Protein AF-A0A7S2JE28-F1 (afdb_monomer_lite)

Organism: NCBI:txid1333877

Sequence (161 aa):
RAFALAPGFLAAEDLQAIHAAAHHPSVAEINDRKGYLAFKHRVWRFEAQLRVLHPGLYFRLFGLMAQADSEKWRRLRRNSKKRQVYPEIEYISYDVAEMGEPCFIEPHVDNKSAVTLVAMLSEPCAYAGGRSCFRRTDGREGSRELELQQGDVVLFRGEKL

Foldseek 3Di:
DFKDKDALQADPVNLVLVVCQQPPPPKDWDPPDDPPWDAQKTKIWRLVSCCVVPVVSSVSVVVVQVVRCVPPPVLLVVCVVVPDDDDTDMDIGQDCVVRVHGGDTDDDFPDQHQKDKDAASDAPVVDDDPWDWDDDPVPPDDIDIDDGGHNMMMMGGTDDD

Secondary structure (DSSP, 8-state):
--EEEETT-S-HHHHHHHHHHHT-TT--B---S-TTS-B-SEEEE-HHHHHHH-HHHHHHHHHHHHHHHHHHT-HHHHTTTS--PPP--EEEE--HHHHSS---B-S---TT-SEEEEE--S-GGG-S---EEEE-TT--S-EEEEPPPTT-EEEEE----

Radius of gyration: 16.01 Å; chains: 1; bounding box: 41×37×39 Å

pLDDT: mean 86.86, std 12.58, range [48.94, 98.56]

Structure (mmCIF, N/CA/C/O backbone):
data_AF-A0A7S2JE28-F1
#
_entry.id   AF-A0A7S2JE28-F1
#
loop_
_atom_site.group_PDB
_atom_site.id
_atom_site.type_symbol
_atom_site.label_atom_id
_atom_site.label_alt_id
_atom_site.label_comp_id
_atom_site.label_asym_id
_atom_site.label_entity_id
_atom_site.label_seq_id
_atom_site.pdbx_PDB_ins_code
_atom_site.Cartn_x
_atom_site.Cartn_y
_atom_site.Cartn_z
_atom_site.occupancy
_atom_site.B_iso_or_equiv
_atom_site.auth_seq_id
_atom_site.auth_comp_id
_atom_site.auth_asym_id
_atom_site.auth_atom_id
_atom_site.pdbx_PDB_model_num
ATOM 1 N N . ARG A 1 1 ? -1.676 5.362 20.525 1.00 61.09 1 ARG A N 1
ATOM 2 C CA . ARG A 1 1 ? -0.731 4.614 19.655 1.00 61.09 1 ARG A CA 1
ATOM 3 C C . ARG A 1 1 ? -1.048 5.005 18.213 1.00 61.09 1 ARG A C 1
ATOM 5 O O . ARG A 1 1 ? -2.219 4.941 17.863 1.00 61.09 1 ARG A O 1
ATOM 12 N N . ALA A 1 2 ? -0.072 5.523 17.460 1.00 79.19 2 ALA A N 1
ATOM 13 C CA . ALA A 1 2 ? -0.317 6.240 16.199 1.00 79.19 2 ALA A CA 1
ATOM 14 C C . ALA A 1 2 ? -0.732 5.321 15.032 1.00 79.19 2 ALA A C 1
ATOM 16 O O . ALA A 1 2 ? -1.627 5.680 14.278 1.00 79.19 2 ALA A O 1
ATOM 17 N N . PHE A 1 3 ? -0.162 4.115 14.958 1.00 89.81 3 PHE A N 1
ATOM 18 C CA . PHE A 1 3 ? -0.407 3.145 13.887 1.00 89.81 3 PHE A CA 1
ATOM 19 C C . PHE A 1 3 ? -0.619 1.709 14.421 1.00 89.81 3 PHE A C 1
ATOM 21 O O . PHE A 1 3 ? -0.459 1.416 15.618 1.00 89.81 3 PHE A O 1
ATOM 28 N N . ALA A 1 4 ? -1.027 0.809 13.534 1.00 93.56 4 ALA A N 1
ATOM 29 C CA . ALA A 1 4 ? -1.021 -0.643 13.674 1.00 93.56 4 ALA A CA 1
ATOM 30 C C . ALA A 1 4 ? -0.134 -1.239 12.575 1.00 93.56 4 ALA A C 1
ATOM 32 O O . ALA A 1 4 ? -0.043 -0.664 11.499 1.00 93.56 4 ALA A O 1
ATOM 33 N N . LEU A 1 5 ? 0.521 -2.358 12.864 1.00 95.25 5 LEU A N 1
ATOM 34 C CA . LEU A 1 5 ? 1.374 -3.071 11.921 1.00 95.25 5 LEU A CA 1
ATOM 35 C C . LEU A 1 5 ? 0.855 -4.506 11.822 1.00 95.25 5 LEU A C 1
ATOM 37 O O . LEU A 1 5 ? 0.539 -5.100 12.855 1.00 95.25 5 LEU A O 1
ATOM 41 N N . ALA A 1 6 ? 0.770 -5.029 10.607 1.00 97.06 6 ALA A N 1
ATOM 42 C CA . ALA A 1 6 ? 0.464 -6.417 10.305 1.00 97.06 6 ALA A CA 1
ATOM 43 C C . ALA A 1 6 ? 1.605 -6.962 9.425 1.00 97.06 6 ALA A C 1
ATOM 45 O O . ALA A 1 6 ? 1.552 -6.812 8.202 1.00 97.06 6 ALA A O 1
ATOM 46 N N . PRO A 1 7 ? 2.671 -7.503 10.047 1.00 97.12 7 PRO A N 1
ATOM 47 C CA . PRO A 1 7 ? 3.812 -8.039 9.314 1.00 97.12 7 PRO A CA 1
ATOM 48 C C . PRO A 1 7 ? 3.415 -9.264 8.489 1.00 97.12 7 PRO A C 1
ATOM 50 O O . PRO A 1 7 ? 2.643 -10.091 8.980 1.00 97.12 7 PRO A O 1
ATOM 53 N N . GLY A 1 8 ? 3.929 -9.378 7.264 1.00 97.44 8 GLY A N 1
ATOM 54 C CA . GLY A 1 8 ? 3.668 -10.507 6.364 1.00 97.44 8 GLY A CA 1
ATOM 55 C C . GLY A 1 8 ? 2.181 -10.778 6.113 1.00 97.44 8 GLY A C 1
ATOM 56 O O . GLY A 1 8 ? 1.783 -11.927 5.938 1.00 97.44 8 GLY A O 1
ATOM 57 N N . PHE A 1 9 ? 1.337 -9.743 6.163 1.00 98.44 9 PHE A N 1
ATOM 58 C CA . PHE A 1 9 ? -0.107 -9.899 5.985 1.00 98.44 9 PHE A CA 1
ATOM 59 C C . PHE A 1 9 ? -0.474 -10.334 4.561 1.00 98.44 9 PHE A C 1
ATOM 61 O O . PHE A 1 9 ? -1.465 -11.044 4.370 1.00 98.44 9 PHE A O 1
ATOM 68 N N . LEU A 1 10 ? 0.300 -9.881 3.572 1.00 98.56 10 LEU A N 1
ATOM 69 C CA . LEU A 1 10 ? 0.146 -10.280 2.179 1.00 98.56 10 LEU A CA 1
ATOM 70 C C . LEU A 1 10 ? 1.110 -11.421 1.869 1.00 98.56 10 LEU A C 1
ATOM 72 O O . LEU A 1 10 ? 2.325 -11.265 1.979 1.00 98.56 10 LEU A O 1
ATOM 76 N N . ALA A 1 11 ? 0.559 -12.557 1.452 1.00 98.06 11 ALA A N 1
ATOM 77 C CA . ALA A 1 11 ? 1.343 -13.658 0.910 1.00 98.06 11 ALA A CA 1
ATOM 78 C C . ALA A 1 11 ? 1.763 -13.372 -0.542 1.00 98.06 11 ALA A C 1
ATOM 80 O O . ALA A 1 11 ? 1.221 -12.482 -1.197 1.00 98.06 11 ALA A O 1
ATOM 81 N N . ALA A 1 12 ? 2.680 -14.177 -1.086 1.00 98.00 12 ALA A N 1
ATOM 82 C CA . ALA A 1 12 ? 3.126 -14.053 -2.478 1.00 98.00 12 ALA A CA 1
ATOM 83 C C . ALA A 1 12 ? 1.960 -14.073 -3.489 1.00 98.00 12 ALA A C 1
ATOM 85 O O . ALA A 1 12 ? 1.947 -13.293 -4.439 1.00 98.00 12 ALA A O 1
ATOM 86 N N . GLU A 1 13 ? 0.950 -14.911 -3.250 1.00 98.19 13 GLU A N 1
ATOM 87 C CA . GLU A 1 13 ? -0.272 -14.975 -4.064 1.00 98.19 13 GLU A CA 1
ATOM 88 C C . GLU A 1 13 ? -1.078 -13.667 -4.002 1.00 98.19 13 GLU A C 1
ATOM 90 O O . GLU A 1 13 ? -1.594 -13.204 -5.020 1.00 98.19 13 GLU A O 1
ATOM 95 N N . ASP A 1 14 ? -1.143 -13.033 -2.825 1.00 98.44 14 ASP A N 1
ATOM 96 C CA . ASP A 1 14 ? -1.825 -11.750 -2.646 1.00 98.44 14 ASP A CA 1
ATOM 97 C C . ASP A 1 14 ? -1.090 -10.638 -3.416 1.00 98.44 14 ASP A C 1
ATOM 99 O O . ASP A 1 14 ? -1.723 -9.807 -4.069 1.00 98.44 14 ASP A O 1
ATOM 103 N N . LEU A 1 15 ? 0.248 -10.640 -3.386 1.00 98.50 15 LEU A N 1
ATOM 104 C CA . LEU A 1 15 ? 1.077 -9.6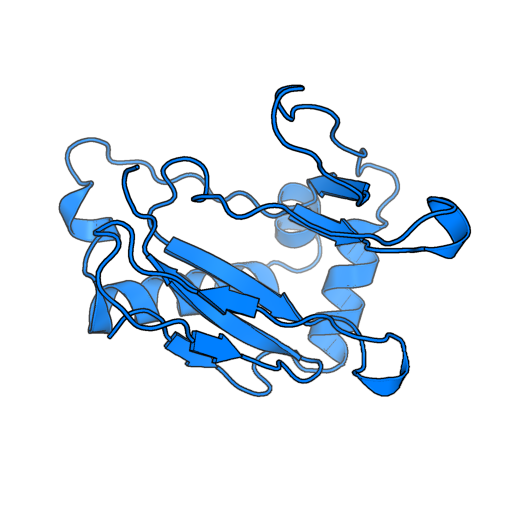86 -4.129 1.00 98.50 15 LEU A CA 1
ATOM 105 C C . LEU A 1 15 ? 0.869 -9.836 -5.640 1.00 98.50 15 LEU A C 1
ATOM 107 O O . LEU A 1 15 ? 0.624 -8.848 -6.331 1.00 98.50 15 LEU A O 1
ATOM 111 N N . GLN A 1 16 ? 0.892 -11.071 -6.151 1.00 98.06 16 GLN A N 1
ATOM 112 C CA . GLN A 1 16 ? 0.623 -11.356 -7.563 1.00 98.06 16 GLN A CA 1
ATOM 113 C C . GLN A 1 16 ? -0.771 -10.879 -7.984 1.00 98.06 16 GLN A C 1
ATOM 115 O O . GLN A 1 16 ? -0.909 -10.231 -9.021 1.00 98.06 16 GLN A O 1
ATOM 120 N N . ALA A 1 17 ? -1.792 -11.140 -7.163 1.00 98.25 17 ALA A N 1
ATOM 121 C CA . ALA A 1 17 ? -3.157 -10.680 -7.398 1.00 98.25 17 ALA A CA 1
ATOM 122 C C . ALA A 1 17 ? -3.261 -9.145 -7.433 1.00 98.25 17 ALA A C 1
ATOM 124 O O . ALA A 1 17 ? -3.931 -8.582 -8.301 1.00 98.25 17 ALA A O 1
ATOM 125 N N . ILE A 1 18 ? -2.570 -8.450 -6.522 1.00 98.31 18 ILE A N 1
ATOM 126 C CA . ILE A 1 18 ? -2.514 -6.982 -6.499 1.00 98.31 18 ILE A CA 1
ATOM 127 C C . ILE A 1 18 ? -1.849 -6.446 -7.766 1.00 98.31 18 ILE A C 1
ATOM 129 O O . ILE A 1 18 ? -2.417 -5.569 -8.416 1.00 98.31 18 ILE A O 1
ATOM 133 N N . HIS A 1 19 ? -0.689 -6.986 -8.151 1.00 97.88 19 HIS A N 1
ATOM 134 C CA . HIS A 1 19 ? -0.001 -6.569 -9.372 1.00 97.88 19 HIS A CA 1
ATOM 135 C C . HIS A 1 19 ? -0.863 -6.817 -10.614 1.00 97.88 19 HIS A C 1
ATOM 137 O O . HIS A 1 19 ? -1.005 -5.914 -11.437 1.00 97.88 19 HIS A O 1
ATOM 143 N N . ALA A 1 20 ? -1.484 -7.992 -10.737 1.00 97.12 20 ALA A N 1
ATOM 144 C CA . ALA A 1 20 ? -2.347 -8.320 -11.868 1.00 97.12 20 ALA A CA 1
ATOM 145 C C . ALA A 1 20 ? -3.560 -7.380 -11.961 1.00 97.12 20 ALA A C 1
ATOM 147 O O . ALA A 1 20 ? -3.880 -6.886 -13.042 1.00 97.12 20 ALA A O 1
ATOM 148 N N . ALA A 1 21 ? -4.210 -7.084 -10.831 1.00 97.88 21 ALA A N 1
ATOM 149 C CA . ALA A 1 21 ? -5.348 -6.172 -10.797 1.00 97.88 21 ALA A CA 1
ATOM 150 C C . ALA A 1 21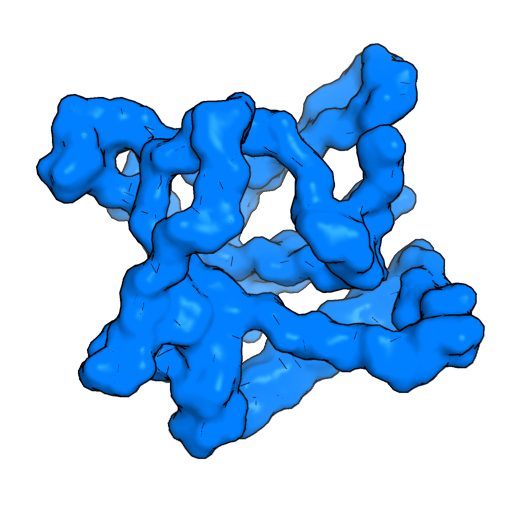 ? -4.950 -4.726 -11.128 1.00 97.88 21 ALA A C 1
ATOM 152 O O . ALA A 1 21 ? -5.679 -4.056 -11.856 1.00 97.88 21 ALA A O 1
ATOM 153 N N . ALA A 1 22 ? -3.803 -4.255 -10.629 1.00 97.25 22 ALA A N 1
ATOM 154 C CA . ALA A 1 22 ? -3.307 -2.901 -10.875 1.00 97.25 22 ALA A CA 1
ATOM 155 C C . ALA A 1 22 ? -2.870 -2.670 -12.332 1.00 97.25 22 ALA A C 1
ATOM 157 O O . ALA A 1 22 ? -3.039 -1.569 -12.844 1.00 97.25 22 ALA A O 1
ATOM 158 N N . HIS A 1 23 ? -2.370 -3.706 -13.013 1.00 96.69 23 HIS A N 1
ATOM 159 C CA . HIS A 1 23 ? -1.965 -3.648 -14.425 1.00 96.69 23 HIS A CA 1
ATOM 160 C C . HIS A 1 23 ? -3.057 -4.133 -15.389 1.00 96.69 23 HIS A C 1
ATOM 162 O O . HIS A 1 23 ? -2.796 -4.353 -16.573 1.00 96.69 23 HIS A O 1
ATOM 168 N N . HIS A 1 24 ? -4.286 -4.326 -14.905 1.00 97.94 24 HIS A N 1
ATOM 169 C CA . HIS A 1 24 ? -5.390 -4.715 -15.771 1.00 97.94 24 HIS A CA 1
ATOM 170 C C . HIS A 1 24 ? -5.622 -3.634 -16.852 1.00 97.94 24 HIS A C 1
ATOM 172 O O . HIS A 1 24 ? -5.630 -2.450 -16.515 1.00 97.94 24 HIS A O 1
ATOM 178 N N . PRO A 1 25 ? -5.896 -3.986 -18.127 1.00 96.75 25 PRO A N 1
ATOM 179 C CA . PRO A 1 25 ? -5.974 -3.014 -19.230 1.00 96.75 25 PRO A CA 1
ATOM 180 C C . PRO A 1 25 ? -7.000 -1.884 -19.062 1.00 96.75 25 PRO A C 1
ATOM 182 O O . PRO A 1 25 ? -6.911 -0.855 -19.722 1.00 96.75 25 PRO A O 1
ATOM 185 N N . SER A 1 26 ? -8.004 -2.078 -18.205 1.00 95.81 26 SER A N 1
ATOM 186 C CA . SER A 1 26 ? -9.013 -1.057 -17.898 1.00 95.81 26 SER A CA 1
ATOM 187 C C . SER A 1 26 ? -8.595 -0.075 -16.796 1.00 95.81 26 SER A C 1
ATOM 189 O O . SER A 1 26 ? -9.398 0.782 -16.431 1.00 95.81 26 SER A O 1
ATOM 191 N N . VAL A 1 27 ? -7.438 -0.271 -16.162 1.00 95.50 27 VAL A N 1
ATOM 192 C CA . VAL A 1 27 ? -6.938 0.607 -15.101 1.00 95.50 27 VAL A CA 1
ATOM 193 C C . VAL A 1 27 ? -6.249 1.796 -15.748 1.00 95.50 27 VAL A C 1
ATOM 195 O O . VAL A 1 27 ? -5.374 1.639 -16.595 1.00 95.50 27 VAL A O 1
ATOM 198 N N . ALA A 1 28 ? -6.648 2.992 -15.332 1.00 89.75 28 ALA A N 1
ATOM 199 C CA . ALA A 1 28 ? -6.040 4.231 -15.782 1.00 89.75 28 ALA A CA 1
ATOM 200 C C . ALA A 1 28 ? -5.145 4.814 -14.688 1.00 89.75 28 ALA A C 1
ATOM 202 O O . ALA A 1 28 ? -5.452 4.738 -13.492 1.00 89.75 28 ALA A O 1
ATOM 203 N N . GLU A 1 29 ? -4.047 5.423 -15.125 1.00 91.38 29 GLU A N 1
ATOM 204 C CA . GLU A 1 29 ? -3.246 6.299 -14.279 1.00 91.38 29 GLU A CA 1
ATOM 205 C C . GLU A 1 29 ? -4.078 7.526 -13.887 1.00 91.38 29 GLU A C 1
ATOM 207 O O . GLU A 1 29 ? -4.831 8.067 -14.704 1.00 91.38 29 GLU A O 1
ATOM 212 N N . ILE A 1 30 ? -3.965 7.957 -12.632 1.00 88.31 30 ILE A N 1
ATOM 213 C CA . ILE A 1 30 ? -4.681 9.124 -12.120 1.00 88.31 30 ILE A CA 1
ATOM 214 C C . ILE A 1 30 ? -3.745 10.326 -11.996 1.00 88.31 30 ILE A C 1
ATOM 216 O O . ILE A 1 30 ? -2.667 10.246 -11.420 1.00 88.31 30 ILE A O 1
ATOM 220 N N . ASN A 1 31 ? -4.216 11.466 -12.502 1.00 78.94 31 ASN A N 1
ATOM 221 C CA . ASN A 1 31 ? -3.550 12.768 -12.420 1.00 78.94 31 ASN A CA 1
ATOM 222 C C . ASN A 1 31 ? -4.472 13.792 -11.733 1.00 78.94 31 ASN A C 1
ATOM 224 O O . ASN A 1 31 ? -4.699 14.889 -12.236 1.00 78.94 31 ASN A O 1
ATOM 228 N N . ASP A 1 32 ? -5.079 13.412 -10.605 1.00 72.88 32 ASP A N 1
ATOM 229 C CA . ASP A 1 32 ? -6.082 14.210 -9.879 1.00 72.88 32 ASP A CA 1
ATOM 230 C C . ASP A 1 32 ? -5.508 14.974 -8.668 1.00 72.88 32 ASP A C 1
ATOM 232 O O . ASP A 1 32 ? -6.239 15.609 -7.899 1.00 72.88 32 ASP A O 1
ATOM 236 N N . ARG A 1 33 ? -4.181 14.954 -8.503 1.00 67.88 33 ARG A N 1
ATOM 237 C CA . ARG A 1 33 ? -3.485 15.581 -7.379 1.00 67.88 33 ARG A CA 1
ATOM 238 C C . ARG A 1 33 ? -3.272 17.079 -7.620 1.00 67.88 33 ARG A C 1
ATOM 240 O O . ARG A 1 33 ? -2.897 17.518 -8.702 1.00 67.88 33 ARG A O 1
ATOM 247 N N . LYS A 1 34 ? -3.522 17.896 -6.591 1.00 62.97 34 LYS A N 1
ATOM 248 C CA . LYS A 1 34 ? -3.375 19.358 -6.673 1.00 62.97 34 LYS A CA 1
ATOM 249 C C . LYS A 1 34 ? -1.896 19.736 -6.801 1.00 62.97 34 LYS A C 1
ATOM 251 O O . LYS A 1 34 ? -1.081 19.254 -6.022 1.00 62.97 34 LYS A O 1
ATOM 256 N N . GLY A 1 35 ? -1.571 20.659 -7.708 1.00 55.75 35 GLY A N 1
ATOM 257 C CA . GLY A 1 35 ? -0.191 21.025 -8.075 1.00 55.75 35 GLY A CA 1
ATOM 258 C C . GLY A 1 35 ? 0.674 21.712 -7.005 1.00 55.75 35 GLY A C 1
ATOM 259 O O . GLY A 1 35 ? 1.706 22.267 -7.355 1.00 55.75 35 GLY A O 1
ATOM 260 N N . TYR A 1 36 ? 0.266 21.722 -5.731 1.00 54.62 36 TYR A N 1
ATOM 261 C CA . TYR A 1 36 ? 1.060 22.267 -4.619 1.00 54.62 36 TYR A CA 1
ATOM 262 C C . TYR A 1 36 ? 1.795 21.200 -3.797 1.00 54.62 36 TYR A C 1
ATOM 264 O O . TYR A 1 36 ? 2.555 21.561 -2.907 1.00 54.62 36 TYR A O 1
ATOM 272 N N . LEU A 1 37 ? 1.539 19.912 -4.038 1.00 58.88 37 LEU A N 1
ATOM 273 C CA . LEU A 1 37 ? 2.277 18.810 -3.419 1.00 58.88 37 LEU A CA 1
ATOM 274 C C . LEU A 1 37 ? 3.202 18.213 -4.476 1.00 58.88 37 LEU A C 1
ATOM 276 O O . LEU A 1 37 ? 2.734 17.814 -5.546 1.00 58.88 37 LEU A O 1
ATOM 280 N N . ALA A 1 38 ? 4.501 18.157 -4.183 1.00 61.00 38 ALA A N 1
ATOM 281 C CA . ALA A 1 38 ? 5.448 17.480 -5.057 1.00 61.00 38 ALA A CA 1
ATOM 282 C C . ALA A 1 38 ? 5.257 15.964 -4.906 1.00 61.00 38 ALA A C 1
ATOM 284 O O . ALA A 1 38 ? 5.654 15.356 -3.911 1.00 61.00 38 ALA A O 1
ATOM 285 N N . PHE A 1 39 ? 4.602 15.357 -5.891 1.00 67.12 39 PHE A N 1
ATOM 286 C CA . PHE A 1 39 ? 4.491 13.910 -6.016 1.00 67.12 39 PHE A CA 1
ATOM 287 C C . PHE A 1 39 ? 5.429 13.461 -7.123 1.00 67.12 39 PHE A C 1
ATOM 289 O O . PHE A 1 39 ? 5.222 13.810 -8.284 1.00 67.12 39 PHE A O 1
ATOM 296 N N . LYS A 1 40 ? 6.470 12.712 -6.761 1.00 83.06 40 LYS A N 1
ATOM 297 C CA . LYS A 1 40 ? 7.395 12.118 -7.728 1.00 83.06 40 LYS A CA 1
ATOM 298 C C . LYS A 1 40 ? 7.193 10.616 -7.745 1.00 83.06 40 LYS A C 1
ATOM 300 O O . LYS A 1 40 ? 8.029 9.865 -7.253 1.00 83.06 40 LYS A O 1
ATOM 305 N N . HIS A 1 41 ? 6.027 10.208 -8.226 1.00 88.25 41 HIS A N 1
ATOM 306 C CA . HIS A 1 41 ? 5.611 8.817 -8.348 1.00 88.25 41 HIS A CA 1
ATOM 307 C C . HIS A 1 41 ? 4.401 8.730 -9.280 1.00 88.25 41 HIS A C 1
ATOM 309 O O . HIS A 1 41 ? 3.700 9.721 -9.491 1.00 88.25 41 HIS A O 1
ATOM 315 N N . ARG A 1 42 ? 4.123 7.533 -9.786 1.00 89.50 42 ARG A N 1
ATOM 316 C CA . ARG A 1 42 ? 2.948 7.245 -10.619 1.00 89.50 42 ARG A CA 1
ATOM 317 C C . ARG A 1 42 ? 1.875 6.542 -9.804 1.00 89.50 42 ARG A C 1
ATOM 319 O O . ARG A 1 42 ? 2.200 5.820 -8.858 1.00 89.50 42 ARG A O 1
ATOM 326 N N . VAL A 1 43 ? 0.605 6.779 -10.129 1.00 92.44 43 VAL A N 1
ATOM 327 C CA . VAL A 1 43 ? -0.527 6.261 -9.347 1.00 92.44 43 VAL A CA 1
ATOM 328 C C . VAL A 1 43 ? -1.626 5.727 -10.241 1.00 92.44 43 VAL A C 1
ATOM 330 O O . VAL A 1 43 ? -2.062 6.398 -11.169 1.00 92.44 43 VAL A O 1
ATOM 333 N N . TRP A 1 44 ? -2.163 4.566 -9.887 1.00 94.81 44 TRP A N 1
ATOM 334 C CA . TRP A 1 44 ? -3.293 3.952 -10.572 1.00 94.81 44 TRP A CA 1
ATOM 335 C C . TRP A 1 44 ? -4.404 3.620 -9.585 1.00 94.81 44 TRP A C 1
ATOM 337 O O . TRP A 1 44 ? -4.152 3.044 -8.524 1.00 94.81 44 TRP A O 1
ATOM 347 N N . ARG A 1 45 ? -5.652 3.946 -9.937 1.00 94.56 45 ARG A N 1
ATOM 348 C CA . ARG A 1 45 ? -6.826 3.572 -9.135 1.00 94.56 45 ARG A CA 1
ATOM 349 C C . ARG A 1 45 ? -7.406 2.271 -9.673 1.00 94.56 45 ARG A C 1
ATOM 351 O O . ARG A 1 45 ? -7.940 2.246 -10.778 1.00 94.56 45 ARG A O 1
ATOM 358 N N . PHE A 1 46 ? -7.320 1.206 -8.880 1.00 96.69 46 PHE A N 1
ATOM 359 C CA . PHE A 1 46 ? -7.638 -0.157 -9.332 1.00 96.69 46 PHE A CA 1
ATOM 360 C C . PHE A 1 46 ? -8.618 -0.910 -8.415 1.00 96.69 46 PHE A C 1
ATOM 362 O O . PHE A 1 46 ? -8.783 -2.126 -8.516 1.00 96.69 46 PHE A O 1
ATOM 369 N N . GLU A 1 47 ? -9.298 -0.196 -7.511 1.00 95.50 47 GLU A N 1
ATOM 370 C CA . GLU A 1 47 ? -10.259 -0.771 -6.558 1.00 95.50 47 GLU A CA 1
ATOM 371 C C . GLU A 1 47 ? -11.308 -1.664 -7.237 1.00 95.50 47 GLU A C 1
ATOM 373 O O . GLU A 1 47 ? -11.571 -2.778 -6.778 1.00 95.50 47 GLU A O 1
ATOM 378 N N . ALA A 1 48 ? -11.904 -1.189 -8.335 1.00 95.56 48 ALA A N 1
ATOM 379 C CA . ALA A 1 48 ? -12.946 -1.924 -9.042 1.00 95.56 48 ALA A CA 1
ATOM 380 C C . ALA A 1 48 ? -12.423 -3.268 -9.567 1.00 95.56 48 ALA A C 1
ATOM 382 O O . ALA A 1 48 ? -13.107 -4.284 -9.444 1.00 95.56 48 ALA A O 1
ATOM 383 N N . GLN A 1 49 ? -11.200 -3.281 -10.097 1.00 97.69 49 GLN A N 1
ATOM 384 C CA . GLN A 1 49 ? -10.544 -4.473 -10.623 1.00 97.69 49 GLN A CA 1
ATOM 385 C C . GLN A 1 49 ? -10.206 -5.443 -9.497 1.00 97.69 49 GLN A C 1
ATOM 387 O O . GLN A 1 49 ? -10.554 -6.616 -9.595 1.00 97.69 49 GLN A O 1
ATOM 392 N N . LEU A 1 50 ? -9.628 -4.960 -8.393 1.00 97.81 50 LEU A N 1
ATOM 393 C CA . LEU A 1 50 ? -9.323 -5.813 -7.245 1.00 97.81 50 LEU A CA 1
ATOM 394 C C . LEU A 1 50 ? -10.594 -6.452 -6.667 1.00 97.81 50 LEU A C 1
ATOM 396 O O . LEU A 1 50 ? -10.607 -7.643 -6.367 1.00 97.81 50 LEU A O 1
ATOM 400 N N . ARG A 1 51 ? -11.685 -5.683 -6.566 1.00 97.06 51 ARG A N 1
ATOM 401 C CA . ARG A 1 51 ? -12.975 -6.172 -6.062 1.00 97.06 51 ARG A CA 1
ATOM 402 C C . ARG A 1 51 ? -13.592 -7.252 -6.949 1.00 97.06 51 ARG A C 1
ATOM 404 O O . ARG A 1 51 ? -14.210 -8.173 -6.425 1.00 97.06 51 ARG A O 1
ATOM 411 N N . VAL A 1 52 ? -13.472 -7.118 -8.269 1.00 97.38 52 VAL A N 1
ATOM 412 C CA . VAL A 1 52 ? -14.067 -8.056 -9.234 1.00 97.38 52 VAL A CA 1
ATOM 413 C C . VAL A 1 52 ? -13.203 -9.304 -9.407 1.00 97.38 52 VAL A C 1
ATOM 415 O O . VAL A 1 52 ? -13.730 -10.411 -9.367 1.00 97.38 52 VAL A O 1
ATOM 418 N N . LEU A 1 53 ? -11.892 -9.135 -9.587 1.00 97.62 53 LEU A N 1
ATOM 419 C CA . LEU A 1 53 ? -10.969 -10.226 -9.912 1.00 97.62 53 LEU A CA 1
ATOM 420 C C . LEU A 1 53 ? -10.542 -11.018 -8.670 1.00 97.62 53 LEU A C 1
ATOM 422 O O . LEU A 1 53 ? -10.384 -12.234 -8.737 1.00 97.62 53 LEU A O 1
ATOM 426 N N . HIS A 1 54 ? -10.388 -10.343 -7.526 1.00 97.88 54 HIS A N 1
ATOM 427 C CA . HIS A 1 54 ? -9.887 -10.939 -6.285 1.00 97.88 54 HIS A CA 1
ATOM 428 C C . HIS A 1 54 ? -10.726 -10.511 -5.063 1.00 97.88 54 HIS A C 1
ATOM 430 O O . HIS A 1 54 ? -10.197 -9.928 -4.108 1.00 97.88 54 HIS A O 1
ATOM 436 N N . PRO A 1 55 ? -12.039 -10.823 -5.034 1.00 97.56 55 PRO A N 1
ATOM 437 C CA . PRO A 1 55 ? -12.948 -10.360 -3.981 1.00 97.56 55 PRO A CA 1
ATOM 438 C C . PRO A 1 55 ? -12.515 -10.799 -2.576 1.00 97.56 55 PRO A C 1
ATOM 440 O O . PRO A 1 55 ? -12.662 -10.039 -1.622 1.00 97.56 55 PRO A O 1
ATOM 443 N N . GLY A 1 56 ? -11.941 -11.999 -2.431 1.00 98.00 56 GLY A N 1
ATOM 444 C CA . GLY A 1 56 ? -11.449 -12.491 -1.141 1.00 98.00 56 GLY A CA 1
ATOM 445 C C . GLY A 1 56 ? -10.343 -11.612 -0.551 1.00 98.00 56 GLY A C 1
ATOM 446 O O . GLY A 1 56 ? -10.410 -11.241 0.622 1.00 98.00 56 GLY A O 1
ATOM 447 N N . LEU A 1 57 ? -9.366 -11.218 -1.374 1.00 98.19 57 LEU A N 1
ATOM 448 C CA . LEU A 1 57 ? -8.291 -10.311 -0.969 1.00 98.19 57 LEU A CA 1
ATOM 449 C C . LEU A 1 57 ? -8.831 -8.911 -0.667 1.00 98.19 57 LEU A C 1
ATOM 451 O O . LEU A 1 57 ? -8.510 -8.337 0.374 1.00 98.19 57 LEU A O 1
ATOM 455 N N . TYR A 1 58 ? -9.722 -8.402 -1.521 1.00 97.94 58 TYR A N 1
ATOM 456 C CA . TYR A 1 58 ? -10.420 -7.139 -1.291 1.00 97.94 58 TYR A CA 1
ATOM 457 C C . TYR A 1 58 ? -11.086 -7.117 0.098 1.00 97.94 58 TYR A C 1
ATOM 459 O O . TYR A 1 58 ? -10.806 -6.236 0.911 1.00 97.94 58 TYR A O 1
ATOM 467 N N . PHE A 1 59 ? -11.906 -8.120 0.431 1.00 96.81 59 PHE A N 1
ATOM 468 C CA . PHE A 1 59 ? -12.580 -8.171 1.732 1.00 96.81 59 PHE A CA 1
ATOM 469 C C . PHE A 1 59 ? -11.617 -8.370 2.904 1.00 96.81 59 PHE A C 1
ATOM 471 O O . PHE A 1 59 ? -11.848 -7.793 3.967 1.00 96.81 59 PHE A O 1
ATOM 478 N N . ARG A 1 60 ? -10.527 -9.128 2.731 1.00 97.62 60 ARG A N 1
ATOM 479 C CA . ARG A 1 60 ? -9.482 -9.272 3.757 1.00 97.62 60 ARG A CA 1
ATOM 480 C C . ARG A 1 60 ? -8.820 -7.936 4.096 1.00 97.62 60 ARG A C 1
ATOM 482 O O . ARG A 1 60 ? -8.661 -7.638 5.279 1.00 97.62 60 ARG A O 1
ATOM 489 N N . LEU A 1 61 ? -8.476 -7.124 3.093 1.00 97.44 61 LEU A N 1
ATOM 490 C CA . LEU A 1 61 ? -7.875 -5.799 3.292 1.00 97.44 61 LEU A CA 1
ATOM 491 C C . LEU A 1 61 ? -8.801 -4.885 4.109 1.00 97.44 61 LEU A C 1
ATOM 493 O O . LEU A 1 61 ? -8.396 -4.345 5.140 1.00 97.44 61 LEU A O 1
ATOM 497 N N . PHE A 1 62 ? -10.072 -4.767 3.715 1.00 94.56 62 PHE A N 1
ATOM 498 C CA . PHE A 1 62 ? -11.034 -3.942 4.460 1.00 94.56 62 PHE A CA 1
ATOM 499 C C . PHE A 1 62 ? -11.397 -4.529 5.826 1.00 94.56 62 PHE A C 1
ATOM 501 O O . PHE A 1 62 ? -11.631 -3.773 6.771 1.00 94.56 62 PHE A O 1
ATOM 508 N N . GLY A 1 63 ? -11.402 -5.856 5.959 1.00 95.00 63 GLY A N 1
ATOM 509 C CA . GLY A 1 63 ? -11.556 -6.544 7.237 1.00 95.00 63 GLY A CA 1
ATOM 510 C C . GLY A 1 63 ? -10.456 -6.152 8.222 1.00 95.00 63 GLY A C 1
ATOM 511 O O . GLY A 1 63 ? -10.760 -5.769 9.352 1.00 95.00 63 GLY A O 1
ATOM 512 N N . LEU A 1 64 ? -9.197 -6.135 7.770 1.00 96.50 64 LEU A N 1
ATOM 513 C CA . LEU A 1 64 ? -8.057 -5.688 8.574 1.00 96.50 64 LEU A CA 1
ATOM 514 C C . LEU A 1 64 ? -8.201 -4.219 9.003 1.00 96.50 64 LEU A C 1
ATOM 516 O O . LEU A 1 64 ? -7.998 -3.894 10.174 1.00 96.50 64 LEU A O 1
ATOM 520 N N . MET A 1 65 ? -8.607 -3.333 8.086 1.00 94.69 65 MET A N 1
ATOM 521 C CA . MET A 1 65 ? -8.855 -1.918 8.399 1.00 94.69 65 MET A CA 1
ATOM 522 C C . MET A 1 65 ? -9.960 -1.744 9.447 1.00 94.69 65 MET A C 1
ATOM 524 O O . MET A 1 65 ? -9.801 -0.977 10.401 1.00 94.69 65 MET A O 1
ATOM 528 N N . ALA A 1 66 ? -11.074 -2.465 9.296 1.00 91.88 66 ALA A N 1
ATOM 529 C CA . ALA A 1 66 ? -12.201 -2.411 10.220 1.00 91.88 66 ALA A CA 1
ATOM 530 C C . ALA A 1 66 ? -11.835 -2.959 11.606 1.00 91.88 66 ALA A C 1
ATOM 532 O O . ALA A 1 66 ? -12.194 -2.356 12.623 1.00 91.88 66 ALA A O 1
ATOM 533 N N . GLN A 1 67 ? -11.087 -4.064 11.654 1.00 93.81 67 GLN A N 1
ATOM 534 C CA . GLN A 1 67 ? -10.592 -4.638 12.900 1.00 93.81 67 GLN A CA 1
ATOM 535 C C . GLN A 1 67 ? -9.673 -3.647 13.623 1.00 93.81 67 GLN A C 1
ATOM 537 O O . GLN A 1 67 ? -9.951 -3.290 14.773 1.00 93.81 67 GLN A O 1
ATOM 542 N N . ALA A 1 68 ? -8.652 -3.127 12.933 1.00 93.88 68 ALA A N 1
ATOM 543 C CA . ALA A 1 68 ? -7.715 -2.159 13.497 1.00 93.88 68 ALA A CA 1
ATOM 544 C C . ALA A 1 68 ? -8.430 -0.902 14.023 1.00 93.88 68 ALA A C 1
ATOM 546 O O . ALA A 1 68 ? -8.117 -0.422 15.119 1.00 93.88 68 ALA A O 1
ATOM 547 N N . ASP A 1 69 ? -9.433 -0.396 13.294 1.00 92.19 69 ASP A N 1
ATOM 548 C CA . ASP A 1 69 ? -10.265 0.709 13.773 1.00 92.19 69 ASP A CA 1
ATOM 549 C C . ASP A 1 69 ? -11.009 0.353 15.054 1.00 92.19 69 ASP A C 1
ATOM 551 O O . ASP A 1 69 ? -10.945 1.107 16.026 1.00 92.19 69 ASP A O 1
ATOM 555 N N . SER A 1 70 ? -11.697 -0.788 15.080 1.00 90.44 70 SER A N 1
ATOM 556 C CA . SER A 1 70 ? -12.521 -1.191 16.220 1.00 90.44 70 SER A CA 1
ATOM 557 C C . SER A 1 70 ? -11.715 -1.319 17.520 1.00 90.44 70 SER A C 1
ATOM 559 O O . SER A 1 70 ? -12.181 -0.898 18.588 1.00 90.44 70 SER A O 1
ATOM 561 N N . GLU A 1 71 ? -10.482 -1.814 17.411 1.00 91.38 71 GLU A N 1
ATOM 562 C CA . GLU A 1 71 ? -9.577 -2.040 18.531 1.00 91.38 71 GLU A CA 1
ATOM 563 C C . GLU A 1 71 ? -8.888 -0.749 18.995 1.00 91.38 71 GLU A C 1
ATOM 565 O O . GLU A 1 71 ? -8.707 -0.549 20.198 1.00 91.38 71 GLU A O 1
ATOM 570 N N . LYS A 1 72 ? -8.514 0.151 18.070 1.00 89.88 72 LYS A N 1
ATOM 571 C CA . LYS A 1 72 ? -7.634 1.291 18.389 1.00 89.88 72 LYS A CA 1
ATOM 572 C C . LYS A 1 72 ? -8.289 2.664 18.343 1.00 89.88 72 LYS A C 1
ATOM 574 O O . LYS A 1 72 ? -8.014 3.485 19.221 1.00 89.88 72 LYS A O 1
ATOM 579 N N . TRP A 1 73 ? -9.086 2.965 17.319 1.00 89.12 73 TRP A N 1
ATOM 580 C CA . TRP A 1 73 ? -9.449 4.356 16.993 1.00 89.12 73 TRP A CA 1
ATOM 581 C C . TRP A 1 73 ? -10.953 4.634 17.035 1.00 89.12 73 TRP A C 1
ATOM 583 O O . TRP A 1 73 ? -11.358 5.750 17.382 1.00 89.12 73 TRP A O 1
ATOM 593 N N . ARG A 1 74 ? -11.774 3.626 16.725 1.00 86.75 74 ARG A N 1
ATOM 594 C CA . ARG A 1 74 ? -13.242 3.651 16.691 1.00 86.75 74 ARG A CA 1
ATOM 595 C C . ARG A 1 74 ? -13.789 4.814 15.848 1.00 86.75 74 ARG A C 1
ATOM 597 O O . ARG A 1 74 ? -14.789 5.442 16.216 1.00 86.75 74 ARG A O 1
ATOM 604 N N . ARG A 1 75 ? -13.118 5.151 14.742 1.00 79.62 75 ARG A N 1
ATOM 605 C CA . ARG A 1 75 ? -13.468 6.251 13.830 1.00 79.62 75 ARG A CA 1
ATOM 606 C C . ARG A 1 75 ? -14.642 5.898 12.935 1.00 79.62 75 ARG A C 1
ATOM 608 O O . ARG A 1 75 ? -15.521 6.744 12.769 1.00 79.62 75 ARG A O 1
ATOM 615 N N . LEU A 1 76 ? -14.712 4.665 12.436 1.00 78.31 76 LEU A N 1
ATOM 616 C CA . LEU A 1 76 ? -15.792 4.226 11.549 1.00 78.31 76 LEU A CA 1
ATOM 617 C C . LEU A 1 76 ? -17.156 4.336 12.251 1.00 78.31 76 LEU A C 1
ATOM 619 O O . LEU A 1 76 ? -18.123 4.812 11.665 1.00 78.31 76 LEU A O 1
ATOM 623 N N . ARG A 1 77 ? -17.215 4.028 13.556 1.00 70.75 77 ARG A N 1
ATOM 624 C CA . ARG A 1 77 ? -18.428 4.198 14.383 1.00 70.75 77 ARG A CA 1
ATOM 625 C C . ARG A 1 77 ? -18.782 5.663 14.663 1.00 70.75 77 ARG A C 1
ATOM 627 O O . ARG A 1 77 ? -19.959 6.019 14.711 1.00 70.75 77 ARG A O 1
ATOM 634 N N . ARG A 1 78 ? -17.781 6.524 14.879 1.00 64.12 78 ARG A N 1
ATOM 635 C CA . ARG A 1 78 ? -17.976 7.952 15.206 1.00 64.12 78 ARG A CA 1
ATOM 636 C C . ARG A 1 78 ? -18.414 8.789 14.007 1.00 64.12 78 ARG A C 1
ATOM 638 O O . ARG A 1 78 ? -19.127 9.771 14.187 1.00 64.12 78 ARG A O 1
ATOM 645 N N . ASN A 1 79 ? -18.044 8.379 12.799 1.00 60.62 79 ASN A N 1
ATOM 646 C CA . ASN A 1 79 ? -18.470 9.031 11.563 1.00 60.62 79 ASN A CA 1
ATOM 647 C C . ASN A 1 79 ? -19.923 8.699 11.164 1.00 60.62 79 ASN A C 1
ATOM 649 O O . ASN A 1 79 ? -20.376 9.148 10.120 1.00 60.62 79 ASN A O 1
ATOM 653 N N . SER A 1 80 ? -20.693 8.009 12.018 1.00 51.81 80 SER A N 1
ATOM 654 C CA . SER A 1 80 ? -22.075 7.545 11.790 1.00 51.81 80 SER A CA 1
ATOM 655 C C . SER A 1 80 ? -23.105 8.608 11.380 1.00 51.81 80 SER A C 1
ATOM 657 O O . SER A 1 80 ? -24.167 8.246 10.875 1.00 51.81 80 SER A O 1
ATOM 659 N N . LYS A 1 81 ? -22.809 9.909 11.527 1.00 54.69 81 LYS A N 1
ATOM 660 C CA . LYS A 1 81 ? -23.638 10.990 10.956 1.00 54.69 81 LYS A CA 1
ATOM 661 C C . LYS A 1 81 ? -23.530 11.088 9.423 1.00 54.69 81 LYS A C 1
ATOM 663 O O . LYS A 1 81 ? -24.453 11.581 8.789 1.00 54.69 81 LYS A O 1
ATOM 668 N N . LYS A 1 82 ? -22.439 10.595 8.826 1.00 54.44 82 LYS A N 1
ATOM 669 C CA . LYS A 1 82 ? -22.251 10.376 7.383 1.00 54.44 82 LYS A CA 1
ATOM 670 C C . LYS A 1 82 ? -22.082 8.870 7.182 1.00 54.44 82 LYS A C 1
ATOM 672 O O . LYS A 1 82 ? -20.973 8.358 7.248 1.00 54.44 82 LYS A O 1
ATOM 677 N N . ARG A 1 83 ? -23.191 8.146 7.026 1.00 56.94 83 ARG A N 1
ATOM 678 C CA . ARG A 1 83 ? -23.283 6.668 7.048 1.00 56.94 83 ARG A CA 1
ATOM 679 C C . ARG A 1 83 ? -22.476 5.914 5.974 1.00 56.94 83 ARG A C 1
ATOM 681 O O . ARG A 1 83 ? -22.648 4.708 5.848 1.00 56.94 83 ARG A O 1
ATOM 688 N N . GLN A 1 84 ? -21.618 6.579 5.210 1.00 69.94 84 GLN A N 1
ATOM 689 C CA . GLN A 1 84 ? -20.947 5.979 4.069 1.00 69.94 84 GLN A CA 1
ATOM 690 C C . GLN A 1 84 ? -19.468 6.350 4.078 1.00 69.94 84 GLN A C 1
ATOM 692 O O . GLN A 1 84 ? -19.100 7.519 3.962 1.00 69.94 84 GLN A O 1
ATOM 697 N N . VAL A 1 85 ? -18.636 5.332 4.278 1.00 76.50 85 VAL A N 1
ATOM 698 C CA . VAL A 1 85 ? -17.204 5.375 3.995 1.00 76.50 85 VAL A CA 1
ATOM 699 C C . VAL A 1 85 ? -17.038 4.717 2.638 1.00 76.50 85 VAL A C 1
ATOM 701 O O . VAL A 1 85 ? -17.594 3.641 2.415 1.00 76.50 85 VAL A O 1
ATOM 704 N N . TYR A 1 86 ? -16.321 5.383 1.745 1.00 84.69 86 TYR A N 1
ATOM 705 C CA . TYR A 1 86 ? -16.031 4.849 0.428 1.00 84.69 86 TYR A CA 1
ATOM 706 C C . TYR A 1 86 ? -14.622 4.260 0.449 1.00 84.69 86 TYR A C 1
ATOM 708 O O . TYR A 1 86 ? -13.709 4.923 0.950 1.00 84.69 86 TYR A O 1
ATOM 716 N N . PRO A 1 87 ? -14.456 3.008 0.005 1.00 87.88 87 PRO A N 1
ATOM 717 C CA . PRO A 1 87 ? -13.134 2.471 -0.264 1.00 87.88 87 PRO A CA 1
ATOM 718 C C . PRO A 1 87 ? -12.482 3.281 -1.389 1.00 87.88 87 PRO A C 1
ATOM 720 O O . PRO A 1 87 ? -13.167 3.737 -2.296 1.00 87.88 87 PRO A O 1
ATOM 723 N N . GLU A 1 88 ? -11.170 3.463 -1.298 1.00 91.06 88 GLU A N 1
ATOM 724 C CA . GLU A 1 88 ? -10.324 3.947 -2.385 1.00 91.06 88 GLU A CA 1
ATOM 725 C C . GLU A 1 88 ? -9.018 3.156 -2.297 1.00 91.06 88 GLU A C 1
ATOM 727 O O . GLU A 1 88 ? -8.466 2.990 -1.206 1.00 91.06 88 GLU A O 1
ATOM 732 N N . ILE A 1 89 ? -8.553 2.613 -3.425 1.00 94.69 89 ILE A N 1
ATOM 733 C CA . ILE A 1 89 ? -7.315 1.829 -3.486 1.00 94.69 89 ILE A CA 1
ATOM 734 C C . ILE A 1 89 ? -6.446 2.363 -4.619 1.00 94.69 89 ILE A C 1
ATOM 736 O O . ILE A 1 89 ? -6.877 2.418 -5.776 1.00 94.69 89 ILE A O 1
ATOM 740 N N . GLU A 1 90 ? -5.218 2.726 -4.260 1.00 95.12 90 GLU A N 1
ATOM 741 C CA . GLU A 1 90 ? -4.197 3.255 -5.156 1.00 95.12 90 GLU A CA 1
ATOM 742 C C . GLU A 1 90 ? -2.999 2.302 -5.208 1.00 95.12 90 GLU A C 1
ATOM 744 O O . GLU A 1 90 ? -2.501 1.857 -4.174 1.00 95.12 90 GLU A O 1
ATOM 749 N N . TYR A 1 91 ? -2.539 1.990 -6.419 1.00 96.75 91 TYR A N 1
ATOM 750 C CA . TYR A 1 91 ? -1.239 1.370 -6.659 1.00 96.75 91 TYR A CA 1
ATOM 751 C C . TYR A 1 91 ? -0.250 2.491 -6.954 1.00 96.75 91 TYR A C 1
ATOM 753 O O . TYR A 1 91 ? -0.517 3.309 -7.833 1.00 96.75 91 TYR A O 1
ATOM 761 N N . ILE A 1 92 ? 0.857 2.555 -6.218 1.00 94.75 92 ILE A N 1
ATOM 762 C CA . ILE A 1 92 ? 1.824 3.651 -6.313 1.00 94.75 92 ILE A CA 1
ATOM 763 C C . ILE A 1 92 ? 3.190 3.088 -6.698 1.00 94.75 92 ILE A C 1
ATOM 765 O O . ILE A 1 92 ? 3.684 2.182 -6.029 1.00 94.75 92 ILE A O 1
ATOM 769 N N . SER A 1 93 ? 3.803 3.646 -7.743 1.00 93.88 93 SER A N 1
ATOM 770 C CA . SER A 1 93 ? 5.152 3.279 -8.189 1.00 93.88 93 SER A CA 1
ATOM 771 C C . SER A 1 93 ? 6.129 4.441 -8.032 1.00 93.88 93 SER A C 1
ATOM 773 O O . SER A 1 93 ? 5.880 5.538 -8.534 1.00 93.88 93 SER A O 1
ATOM 775 N N . TYR A 1 94 ? 7.251 4.176 -7.361 1.00 92.12 94 TYR A N 1
ATOM 776 C CA . TYR A 1 94 ? 8.379 5.093 -7.190 1.00 92.12 94 TYR A CA 1
ATOM 777 C C . TYR A 1 94 ? 9.562 4.586 -8.031 1.00 92.12 94 TYR A C 1
ATOM 779 O O . TYR A 1 94 ? 10.454 3.924 -7.502 1.00 92.12 94 TYR A O 1
ATOM 787 N N . ASP A 1 95 ? 9.553 4.858 -9.336 1.00 91.00 95 ASP A N 1
ATOM 788 C CA . ASP A 1 95 ? 10.597 4.406 -10.263 1.00 91.00 95 ASP A CA 1
ATOM 789 C C . ASP A 1 95 ? 11.493 5.573 -10.708 1.00 91.00 95 ASP A C 1
ATOM 791 O O . ASP A 1 95 ? 11.089 6.449 -11.471 1.00 91.00 95 ASP A O 1
ATOM 795 N N . VAL A 1 96 ? 12.740 5.580 -10.230 1.00 89.31 96 VAL A N 1
ATOM 796 C CA . VAL A 1 96 ? 13.726 6.625 -10.551 1.00 89.31 96 VAL A CA 1
ATOM 797 C C . VAL A 1 96 ? 14.164 6.573 -12.016 1.00 89.31 96 VAL A C 1
ATOM 799 O O . VAL A 1 96 ? 14.483 7.616 -12.581 1.00 89.31 96 VAL A O 1
ATOM 802 N N . ALA A 1 97 ? 14.188 5.394 -12.642 1.00 88.31 97 ALA A N 1
ATOM 803 C CA . ALA A 1 97 ? 14.569 5.260 -14.044 1.00 88.31 97 ALA A CA 1
ATOM 804 C C . ALA A 1 97 ? 13.493 5.849 -14.964 1.00 88.31 97 ALA A C 1
ATOM 806 O O . ALA A 1 97 ? 13.831 6.530 -15.931 1.00 88.31 97 ALA A O 1
ATOM 807 N N . GLU A 1 98 ? 12.213 5.651 -14.633 1.00 86.12 98 GLU A N 1
ATOM 808 C CA . GLU A 1 98 ? 11.106 6.291 -15.355 1.00 86.12 98 GLU A CA 1
ATOM 809 C C . GLU A 1 98 ? 11.051 7.806 -15.108 1.00 86.12 98 GLU A C 1
ATOM 811 O O . GLU A 1 98 ? 10.792 8.574 -16.034 1.00 86.12 98 GLU A O 1
ATOM 816 N N . MET A 1 99 ? 11.299 8.246 -13.871 1.00 83.56 99 MET A N 1
ATOM 817 C CA . MET A 1 99 ? 11.126 9.650 -13.474 1.00 83.56 99 MET A CA 1
ATOM 818 C C . MET A 1 99 ? 12.361 10.524 -13.739 1.00 83.56 99 MET A C 1
ATOM 820 O O . MET A 1 99 ? 12.251 11.747 -13.766 1.00 83.5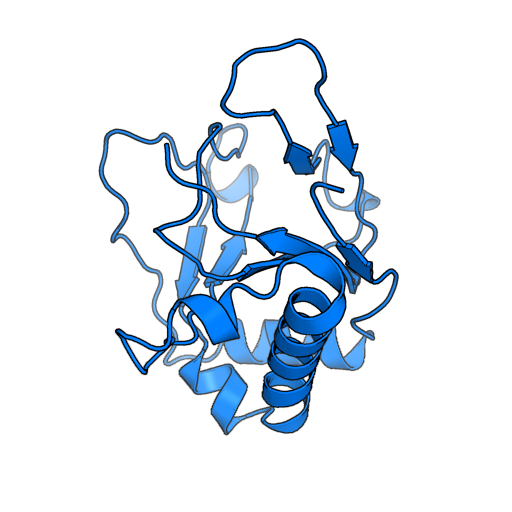6 99 MET A O 1
ATOM 824 N N . GLY A 1 100 ? 13.543 9.927 -13.915 1.00 86.44 100 GLY A N 1
ATOM 825 C CA . GLY A 1 100 ? 14.814 10.632 -14.123 1.00 86.44 100 GLY A CA 1
ATOM 826 C C . GLY A 1 100 ? 15.371 11.341 -12.879 1.00 86.44 100 GLY A C 1
ATOM 827 O O . GLY A 1 100 ? 16.408 11.999 -12.959 1.00 86.44 100 GLY A O 1
ATOM 828 N N . GLU A 1 101 ? 14.709 11.219 -11.727 1.00 87.44 101 GLU A N 1
ATOM 829 C CA . GLU A 1 101 ? 15.072 11.888 -10.478 1.00 87.44 101 GLU A CA 1
ATOM 830 C C . GLU A 1 101 ? 14.566 11.130 -9.234 1.00 87.44 101 GLU A C 1
ATOM 832 O O . GLU A 1 101 ? 13.699 10.256 -9.349 1.00 87.44 101 GLU A O 1
ATOM 837 N N . PRO A 1 102 ? 15.084 11.436 -8.022 1.00 88.75 102 PRO A N 1
ATOM 838 C CA . PRO A 1 102 ? 14.640 10.782 -6.796 1.00 88.75 102 PRO A CA 1
ATOM 839 C C . PRO A 1 102 ? 13.131 10.909 -6.572 1.00 88.75 102 PRO A C 1
ATOM 841 O O . PRO A 1 102 ? 12.584 12.012 -6.513 1.00 88.75 102 PRO A O 1
ATOM 844 N N . CYS A 1 103 ? 12.482 9.761 -6.407 1.00 89.19 103 CYS A N 1
ATOM 845 C CA . CYS A 1 103 ? 11.049 9.639 -6.187 1.00 89.19 103 CYS A CA 1
ATOM 846 C C . CYS A 1 103 ? 10.708 9.792 -4.700 1.00 89.19 103 CYS A C 1
ATOM 848 O O . CYS A 1 103 ? 11.375 9.217 -3.839 1.00 89.19 103 CYS A O 1
ATOM 850 N N . PHE A 1 104 ? 9.670 10.566 -4.385 1.00 86.94 104 PHE A N 1
ATOM 851 C CA . PHE A 1 104 ? 9.207 10.773 -3.016 1.00 86.94 104 PHE A CA 1
ATOM 852 C C . PHE A 1 104 ? 7.774 11.299 -2.974 1.00 86.94 104 PHE A C 1
ATOM 854 O O . PHE A 1 104 ? 7.222 11.788 -3.962 1.00 86.94 104 PHE A O 1
ATOM 861 N N . ILE A 1 105 ? 7.213 11.237 -1.771 1.00 87.06 105 ILE A N 1
ATOM 862 C CA . ILE A 1 105 ? 5.980 11.909 -1.396 1.00 87.06 105 ILE A CA 1
ATOM 863 C C . ILE A 1 105 ? 6.270 12.847 -0.221 1.00 87.06 105 ILE A C 1
ATOM 865 O O . ILE A 1 105 ? 6.872 12.442 0.776 1.00 87.06 105 ILE A O 1
ATOM 869 N N . GLU A 1 106 ? 5.894 14.119 -0.345 1.00 85.62 106 GLU A N 1
ATOM 870 C CA . GLU A 1 106 ? 6.087 15.098 0.730 1.00 85.62 106 GLU A CA 1
ATOM 871 C C . GLU A 1 106 ? 5.244 14.763 1.971 1.00 85.62 106 GLU A C 1
ATOM 873 O O . GLU A 1 106 ? 4.221 14.078 1.862 1.00 85.62 106 GLU A O 1
ATOM 878 N N . PRO A 1 107 ? 5.621 15.256 3.167 1.00 85.75 107 PRO A N 1
ATOM 879 C CA . PRO A 1 107 ? 4.789 15.125 4.356 1.00 85.75 107 PRO A CA 1
ATOM 880 C C . PRO A 1 107 ? 3.374 15.665 4.115 1.00 85.75 107 PRO A C 1
ATOM 882 O O . PRO A 1 107 ? 3.182 16.838 3.805 1.00 85.75 107 PRO A O 1
ATOM 885 N N . HIS A 1 108 ? 2.374 14.809 4.296 1.00 85.38 108 HIS A N 1
ATOM 886 C CA . HIS A 1 108 ? 0.968 15.143 4.099 1.00 85.38 108 HIS A CA 1
ATOM 887 C C . HIS A 1 108 ? 0.086 14.341 5.062 1.00 85.38 108 HIS A C 1
ATOM 889 O O . HIS A 1 108 ? 0.562 13.505 5.832 1.00 85.38 108 HIS A O 1
ATOM 895 N N . VAL A 1 109 ? -1.213 14.626 5.031 1.00 84.25 109 VAL A N 1
ATOM 896 C CA . VAL A 1 109 ? -2.242 13.821 5.688 1.00 84.25 109 VAL A CA 1
ATOM 897 C C . VAL A 1 109 ? -3.211 13.357 4.617 1.00 84.25 109 VAL A C 1
ATOM 899 O O . VAL A 1 109 ? -3.625 14.154 3.774 1.00 84.25 109 VAL A O 1
ATOM 902 N N . ASP A 1 110 ? -3.585 12.084 4.668 1.00 83.06 110 ASP A N 1
ATOM 903 C CA . ASP A 1 110 ? -4.493 11.510 3.683 1.00 83.06 110 ASP A CA 1
ATOM 904 C C . ASP A 1 110 ? -5.871 12.167 3.718 1.00 83.06 110 ASP A C 1
ATOM 906 O O . ASP A 1 110 ? -6.375 12.581 4.768 1.00 83.06 110 ASP A O 1
ATOM 910 N N . ASN A 1 111 ? -6.492 12.238 2.540 1.00 72.44 111 ASN A N 1
ATOM 911 C CA . ASN A 1 111 ? -7.700 13.000 2.223 1.00 72.44 111 ASN A CA 1
ATOM 912 C C . ASN A 1 111 ? -8.920 12.646 3.091 1.00 72.44 111 ASN A C 1
ATOM 914 O O . ASN A 1 111 ? -9.850 11.977 2.651 1.00 72.44 111 ASN A O 1
ATOM 918 N N . LYS A 1 112 ? -8.971 13.150 4.330 1.00 78.81 112 LYS A N 1
ATOM 919 C CA . LYS A 1 112 ? -10.070 12.906 5.284 1.00 78.81 112 LYS A CA 1
ATOM 920 C C . LYS A 1 112 ? -10.384 11.409 5.457 1.00 78.81 112 LYS A C 1
ATOM 922 O O . LYS A 1 112 ? -11.530 11.069 5.770 1.00 78.81 112 LYS A O 1
ATOM 927 N N . SER A 1 113 ? -9.390 10.535 5.268 1.00 86.00 113 SER A N 1
ATOM 928 C CA . SER A 1 113 ? -9.572 9.092 5.408 1.00 86.00 113 SER A CA 1
ATOM 929 C C . SER A 1 113 ? -10.020 8.767 6.836 1.00 86.00 113 SER A C 1
ATOM 931 O O . SER A 1 113 ? -9.648 9.425 7.811 1.00 86.00 113 SER A O 1
ATOM 933 N N . ALA A 1 114 ? -10.887 7.767 6.994 1.00 88.00 114 ALA A N 1
ATOM 934 C CA . ALA A 1 114 ? -11.198 7.270 8.333 1.00 88.00 114 ALA A CA 1
ATOM 935 C C . ALA A 1 114 ? -10.022 6.439 8.869 1.00 88.00 114 ALA A C 1
ATOM 937 O O . ALA A 1 114 ? -9.607 6.598 10.020 1.00 88.00 114 ALA A O 1
ATOM 938 N N . VAL A 1 115 ? -9.488 5.587 7.996 1.00 91.25 115 VAL A N 1
ATOM 939 C CA . VAL A 1 115 ? -8.339 4.710 8.195 1.00 91.25 115 VAL A CA 1
ATOM 940 C C . VAL A 1 115 ? -7.602 4.647 6.863 1.00 91.25 115 VAL A C 1
ATOM 942 O O . VAL A 1 115 ? -8.252 4.518 5.828 1.00 91.25 115 VAL A O 1
ATOM 945 N N . THR A 1 116 ? -6.279 4.710 6.904 1.00 94.19 116 THR A N 1
ATOM 946 C CA . THR A 1 116 ? -5.398 4.422 5.773 1.00 94.19 116 THR A CA 1
ATOM 947 C C . THR A 1 116 ? -4.673 3.108 6.030 1.00 94.19 116 THR A C 1
ATOM 949 O O . THR A 1 116 ? -4.303 2.806 7.168 1.00 94.19 116 THR A O 1
ATOM 952 N N . LEU A 1 117 ? -4.476 2.343 4.960 1.00 95.81 117 LEU A N 1
ATOM 953 C CA . LEU A 1 117 ? -3.639 1.156 4.900 1.00 95.81 117 LEU A CA 1
ATOM 954 C C . LEU A 1 117 ? -2.563 1.393 3.836 1.00 95.81 117 LEU A C 1
ATOM 956 O O . LEU A 1 117 ? -2.894 1.732 2.705 1.00 95.81 117 LEU A O 1
ATOM 960 N N . VAL A 1 118 ? -1.295 1.205 4.196 1.00 96.44 118 VAL A N 1
ATOM 961 C CA . VAL A 1 118 ? -0.162 1.205 3.261 1.00 96.44 118 VAL A CA 1
ATOM 962 C C . VAL A 1 118 ? 0.474 -0.177 3.298 1.00 96.44 118 VAL A C 1
ATOM 964 O O . VAL A 1 118 ? 0.797 -0.680 4.375 1.00 96.44 118 VAL A O 1
ATOM 967 N N . ALA A 1 1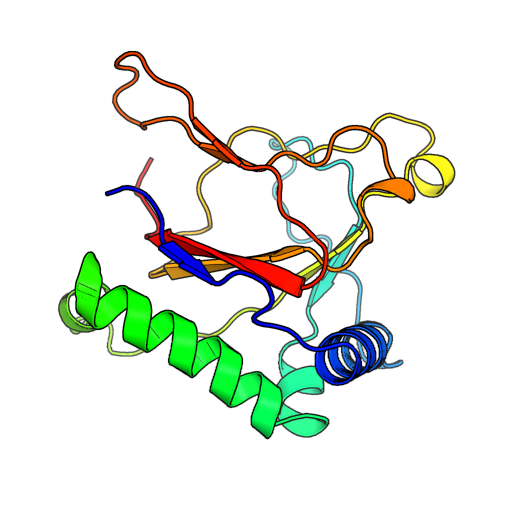19 ? 0.632 -0.787 2.127 1.00 97.50 119 ALA A N 1
ATOM 968 C CA . ALA A 1 119 ? 1.250 -2.094 1.957 1.00 97.50 119 ALA A CA 1
ATOM 969 C C . ALA A 1 119 ? 2.551 -1.953 1.167 1.00 97.50 119 ALA A C 1
ATOM 971 O O . ALA A 1 119 ? 2.579 -1.255 0.152 1.00 97.50 119 ALA A O 1
ATOM 972 N N . MET A 1 120 ? 3.612 -2.620 1.617 1.00 97.38 120 MET A N 1
ATOM 973 C CA . MET A 1 120 ? 4.864 -2.683 0.867 1.00 97.38 120 MET A CA 1
ATOM 974 C C . MET A 1 120 ? 4.815 -3.860 -0.108 1.00 97.38 120 MET A C 1
ATOM 976 O O . MET A 1 120 ? 4.682 -5.008 0.308 1.00 97.38 120 MET A O 1
ATOM 980 N N . LEU A 1 121 ? 4.897 -3.576 -1.408 1.00 97.38 121 LEU A N 1
ATOM 981 C CA . LEU A 1 121 ? 4.778 -4.595 -2.461 1.00 97.38 121 LEU A CA 1
ATOM 982 C C . LEU A 1 121 ? 6.136 -5.043 -3.019 1.00 97.38 121 LEU A C 1
ATOM 984 O O . LEU A 1 121 ? 6.236 -6.124 -3.597 1.00 97.38 121 LEU A O 1
ATOM 988 N N . SER A 1 122 ? 7.179 -4.240 -2.818 1.00 95.88 122 SER A N 1
ATOM 989 C CA . SER A 1 122 ? 8.527 -4.494 -3.329 1.00 95.88 122 SER A CA 1
ATOM 990 C C . SER A 1 122 ? 9.436 -5.077 -2.251 1.00 95.88 122 SER A C 1
ATOM 992 O O . SER A 1 122 ? 9.276 -4.794 -1.064 1.00 95.88 122 SER A O 1
ATOM 994 N N . GLU A 1 123 ? 10.425 -5.863 -2.668 1.00 94.19 123 GLU A N 1
ATOM 995 C CA . GLU A 1 123 ? 11.491 -6.326 -1.780 1.00 94.19 123 GLU A CA 1
ATOM 996 C C . GLU A 1 123 ? 12.461 -5.182 -1.435 1.00 94.19 123 GLU A C 1
ATOM 998 O O . GLU A 1 123 ? 12.800 -4.396 -2.323 1.00 94.19 123 GLU A O 1
ATOM 1003 N N . PRO A 1 124 ? 12.979 -5.097 -0.193 1.00 89.31 124 PRO A N 1
ATOM 1004 C CA . PRO A 1 124 ? 13.907 -4.032 0.203 1.00 89.31 124 PRO A CA 1
ATOM 1005 C C . PRO A 1 124 ? 15.200 -3.957 -0.615 1.00 89.31 124 PRO A C 1
ATOM 1007 O O . PRO A 1 124 ? 15.815 -2.901 -0.685 1.00 89.31 124 PRO A O 1
ATOM 1010 N N . CYS A 1 125 ? 15.629 -5.056 -1.242 1.00 90.06 125 CYS A N 1
ATOM 1011 C CA . CYS A 1 125 ? 16.811 -5.070 -2.108 1.00 90.06 125 CYS A CA 1
ATOM 1012 C C . CYS A 1 125 ? 16.569 -4.414 -3.480 1.00 90.06 125 CYS A C 1
ATOM 1014 O O . CYS A 1 125 ? 17.532 -4.123 -4.187 1.00 90.06 125 CYS A O 1
ATOM 1016 N N . ALA A 1 126 ? 15.308 -4.169 -3.855 1.00 87.75 126 ALA A N 1
ATOM 1017 C CA . ALA A 1 126 ? 14.935 -3.580 -5.138 1.00 87.75 126 ALA A CA 1
ATOM 1018 C C . ALA A 1 126 ? 14.991 -2.041 -5.142 1.00 87.75 126 ALA A C 1
ATOM 1020 O O . ALA A 1 126 ? 14.821 -1.426 -6.193 1.00 87.75 126 ALA A O 1
ATOM 1021 N N . TYR A 1 127 ? 15.205 -1.401 -3.988 1.00 88.31 127 TYR A N 1
ATOM 1022 C CA . TYR A 1 127 ? 15.221 0.055 -3.860 1.00 88.31 127 TYR A CA 1
ATOM 1023 C C . TYR A 1 127 ? 16.170 0.530 -2.752 1.00 88.31 127 TYR A C 1
ATOM 1025 O O . TYR A 1 127 ? 16.592 -0.230 -1.888 1.00 88.31 127 TYR A O 1
ATOM 1033 N N . ALA A 1 128 ? 16.487 1.825 -2.752 1.00 85.81 128 ALA A N 1
ATOM 1034 C CA . ALA A 1 128 ? 17.163 2.493 -1.643 1.00 85.81 128 ALA A CA 1
ATOM 1035 C C . ALA A 1 128 ? 16.195 3.487 -0.979 1.00 85.81 128 ALA A C 1
ATOM 1037 O O . ALA A 1 128 ? 15.595 4.318 -1.659 1.00 85.81 128 ALA A O 1
ATOM 1038 N N . GLY A 1 129 ? 16.033 3.416 0.347 1.00 87.69 129 GLY A N 1
ATOM 1039 C CA . GLY A 1 129 ? 15.099 4.271 1.093 1.00 87.69 129 GLY A CA 1
ATOM 1040 C C . GLY A 1 129 ? 13.767 3.580 1.405 1.00 87.69 129 GLY A C 1
ATOM 1041 O O . GLY A 1 129 ? 13.760 2.560 2.082 1.00 87.69 129 GLY A O 1
ATOM 1042 N N . GLY A 1 130 ? 12.636 4.164 0.987 1.00 83.44 130 GLY A N 1
ATOM 1043 C CA . GLY A 1 130 ? 11.30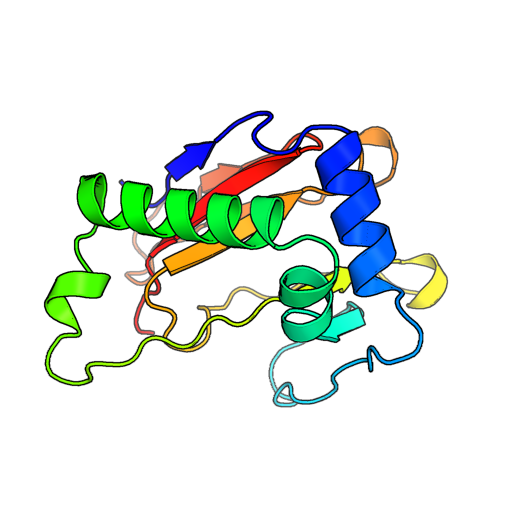3 3.545 1.132 1.00 83.44 130 GLY A CA 1
ATOM 1044 C C . GLY A 1 130 ? 10.728 3.510 2.556 1.00 83.44 130 GLY A C 1
ATOM 1045 O O . GLY A 1 130 ? 9.896 2.661 2.876 1.00 83.44 130 GLY A O 1
ATOM 1046 N N . ARG A 1 131 ? 11.164 4.418 3.435 1.00 89.25 131 ARG A N 1
ATOM 1047 C CA . ARG A 1 131 ? 10.700 4.472 4.829 1.00 89.25 131 ARG A CA 1
ATOM 1048 C C . ARG A 1 131 ? 9.368 5.197 4.967 1.00 89.25 131 ARG A C 1
ATOM 1050 O O . ARG A 1 131 ? 9.182 6.289 4.436 1.00 89.25 131 ARG A O 1
ATOM 1057 N N . SER A 1 132 ? 8.473 4.627 5.770 1.00 87.31 132 SER A N 1
ATOM 1058 C CA . SER A 1 132 ? 7.249 5.307 6.195 1.00 87.31 132 SER A CA 1
ATOM 1059 C C . SER A 1 132 ? 7.538 6.189 7.409 1.00 87.31 132 SER A C 1
ATOM 1061 O O . SER A 1 132 ? 7.807 5.690 8.505 1.00 87.31 132 SER A O 1
ATOM 1063 N N . CYS A 1 133 ? 7.477 7.505 7.216 1.00 88.88 133 CYS A N 1
ATOM 1064 C CA . CYS A 1 133 ? 7.812 8.496 8.236 1.00 88.88 133 CYS A CA 1
ATOM 1065 C C . CYS A 1 133 ? 6.548 9.132 8.825 1.00 88.88 133 CYS A C 1
ATOM 1067 O O . CYS A 1 133 ? 5.771 9.775 8.124 1.00 88.88 133 CYS A O 1
ATOM 1069 N N . PHE A 1 134 ? 6.370 9.014 10.140 1.00 86.25 134 PHE A N 1
ATOM 1070 C CA . PHE A 1 134 ? 5.226 9.557 10.868 1.00 86.25 134 PHE A CA 1
ATOM 1071 C C . PHE A 1 134 ? 5.675 10.661 11.821 1.00 86.25 134 PHE A C 1
ATOM 1073 O O . PHE A 1 134 ? 6.552 10.459 12.666 1.00 86.25 134 PHE A O 1
ATOM 1080 N N . ARG A 1 135 ? 5.018 11.819 11.734 1.00 82.94 135 ARG A N 1
ATOM 1081 C CA . ARG A 1 135 ? 5.189 12.951 12.652 1.00 82.94 135 ARG A CA 1
ATOM 1082 C C . ARG A 1 135 ? 3.836 13.335 13.242 1.00 82.94 135 ARG A C 1
ATOM 1084 O O . ARG A 1 135 ? 2.804 13.196 12.591 1.00 82.94 135 ARG A O 1
ATOM 1091 N N . ARG A 1 136 ? 3.830 13.809 14.488 1.00 74.56 136 ARG A N 1
ATOM 1092 C CA . ARG A 1 136 ? 2.617 14.353 15.109 1.00 74.56 136 ARG A CA 1
ATOM 1093 C C . ARG A 1 136 ? 2.267 15.713 14.501 1.00 74.56 136 ARG A C 1
ATOM 1095 O O . ARG A 1 136 ? 3.153 16.520 14.236 1.00 74.56 136 ARG A O 1
ATOM 1102 N N . THR A 1 137 ? 0.974 15.982 14.341 1.00 69.88 137 THR A N 1
ATOM 1103 C CA . THR A 1 137 ? 0.469 17.263 13.818 1.00 69.88 137 THR A CA 1
ATOM 1104 C C . THR A 1 137 ? 0.666 18.433 14.784 1.00 69.88 137 THR A C 1
ATOM 1106 O O . THR A 1 137 ? 0.730 19.573 14.347 1.00 69.88 137 THR A O 1
ATOM 1109 N N . ASP A 1 138 ? 0.817 18.173 16.089 1.00 69.31 138 ASP A N 1
ATOM 1110 C CA . ASP A 1 138 ? 1.018 19.198 17.125 1.00 69.31 138 ASP A CA 1
ATOM 1111 C C . ASP A 1 138 ? 2.455 19.746 17.198 1.00 69.31 138 ASP A C 1
ATOM 1113 O O . ASP A 1 138 ? 2.756 20.545 18.083 1.00 69.31 138 ASP A O 1
ATOM 1117 N N . GLY A 1 139 ? 3.349 19.311 16.300 1.00 61.66 139 GLY A N 1
ATOM 1118 C CA . GLY A 1 139 ? 4.727 19.802 16.194 1.00 61.66 139 GLY A CA 1
ATOM 1119 C C . GLY A 1 139 ? 5.627 19.473 17.391 1.00 61.66 139 GLY A C 1
ATOM 1120 O O . GLY A 1 139 ? 6.801 19.831 17.381 1.00 61.66 139 GLY A O 1
ATOM 1121 N N . ARG A 1 140 ? 5.108 18.783 18.417 1.00 59.09 140 ARG A N 1
ATOM 1122 C CA . ARG A 1 140 ? 5.895 18.327 19.567 1.00 59.09 140 ARG A CA 1
ATOM 1123 C C . ARG A 1 140 ? 6.819 17.191 19.126 1.00 59.09 140 ARG A C 1
ATOM 1125 O O . ARG A 1 140 ? 6.416 16.348 18.324 1.00 59.09 140 ARG A O 1
ATOM 1132 N N . GLU A 1 141 ? 8.046 17.193 19.646 1.00 58.53 141 GLU A N 1
ATOM 1133 C CA . GLU A 1 141 ? 9.138 16.298 19.246 1.00 58.53 141 GLU A CA 1
ATOM 1134 C C . GLU A 1 141 ? 8.735 14.816 19.126 1.00 58.53 141 GLU A C 1
ATOM 1136 O O . GLU A 1 141 ? 7.932 14.284 19.900 1.00 58.53 141 GLU A O 1
ATOM 1141 N N . GLY A 1 142 ? 9.343 14.150 18.140 1.00 63.53 142 GLY A N 1
ATOM 1142 C CA . GLY A 1 142 ? 9.198 12.723 17.865 1.00 63.53 142 GLY A CA 1
ATOM 1143 C C . GLY A 1 142 ? 8.804 12.444 16.415 1.00 63.53 142 GLY A C 1
ATOM 1144 O O . GLY A 1 142 ? 7.637 12.578 16.039 1.00 63.53 142 GLY A O 1
ATOM 1145 N N . SER A 1 143 ? 9.766 12.000 15.608 1.00 73.00 143 SER A N 1
ATOM 1146 C CA . SER A 1 143 ? 9.496 11.245 14.383 1.00 73.00 143 SER A CA 1
ATOM 1147 C C . SER A 1 143 ? 9.490 9.751 14.702 1.00 73.00 143 SER A C 1
ATOM 1149 O O . SER A 1 143 ? 10.168 9.278 15.617 1.00 73.00 143 SER A O 1
ATOM 1151 N N . ARG A 1 144 ? 8.680 8.995 13.968 1.00 83.50 144 ARG A N 1
ATOM 1152 C CA . ARG A 1 144 ? 8.780 7.537 13.921 1.00 83.50 144 ARG A CA 1
ATOM 1153 C C . ARG A 1 144 ? 9.002 7.136 12.483 1.00 83.50 144 ARG A C 1
ATOM 1155 O O . ARG A 1 144 ? 8.259 7.573 11.612 1.00 83.50 144 ARG A O 1
ATOM 1162 N N . GLU A 1 145 ? 9.994 6.299 12.270 1.00 88.88 145 GLU A N 1
ATOM 1163 C CA . GLU A 1 145 ? 10.263 5.692 10.978 1.00 88.88 145 GLU A CA 1
ATOM 1164 C C . GLU A 1 145 ? 9.903 4.217 11.073 1.00 88.88 145 GLU A C 1
ATOM 1166 O O . GLU A 1 145 ? 10.158 3.569 12.092 1.00 88.88 145 GLU A O 1
ATOM 1171 N N . LEU A 1 146 ? 9.262 3.711 10.029 1.00 90.31 146 LEU A N 1
ATOM 1172 C CA . LEU A 1 146 ? 9.002 2.295 9.851 1.00 90.31 146 LEU A CA 1
ATOM 1173 C C . LEU A 1 146 ? 9.619 1.857 8.534 1.00 90.31 146 LEU A C 1
ATOM 1175 O O . LEU A 1 146 ? 9.349 2.440 7.481 1.00 90.31 146 LEU A O 1
ATOM 1179 N N . GLU A 1 147 ? 10.428 0.814 8.625 1.00 92.56 147 GLU A N 1
ATOM 1180 C CA . GLU A 1 147 ? 10.902 0.057 7.482 1.00 92.56 147 GLU A CA 1
ATOM 1181 C C . GLU A 1 147 ? 10.000 -1.167 7.345 1.00 92.56 147 GLU A C 1
ATOM 1183 O O . GLU A 1 147 ? 9.860 -1.945 8.289 1.00 92.56 147 GLU A O 1
ATOM 1188 N N . LEU A 1 148 ? 9.318 -1.269 6.209 1.00 93.62 148 LEU A N 1
ATOM 1189 C CA . LEU A 1 148 ? 8.389 -2.352 5.911 1.00 93.62 148 LEU A CA 1
ATOM 1190 C C . LEU A 1 148 ? 9.098 -3.377 5.031 1.00 93.62 148 LEU A C 1
ATOM 1192 O O . LEU A 1 148 ? 9.783 -3.000 4.081 1.00 93.62 148 LEU A O 1
ATOM 1196 N N . GLN A 1 149 ? 8.919 -4.655 5.344 1.00 96.19 149 GLN A N 1
ATOM 1197 C CA . GLN A 1 149 ? 9.298 -5.751 4.459 1.00 96.19 149 GLN A CA 1
ATOM 1198 C C . GLN A 1 149 ? 8.212 -5.969 3.404 1.00 96.19 149 GLN A C 1
ATOM 1200 O O . GLN A 1 149 ? 7.078 -5.510 3.558 1.00 96.19 149 GLN A O 1
ATOM 1205 N N . GLN A 1 150 ? 8.538 -6.690 2.333 1.00 97.50 150 GLN A N 1
ATOM 1206 C CA . GLN A 1 150 ? 7.537 -7.067 1.341 1.00 97.50 150 GLN A CA 1
ATOM 1207 C C . GLN A 1 150 ? 6.376 -7.823 2.008 1.00 97.50 150 GLN A C 1
ATOM 1209 O O . GLN A 1 150 ? 6.577 -8.743 2.797 1.00 97.50 150 GLN A O 1
ATOM 1214 N N . GLY A 1 151 ? 5.154 -7.409 1.690 1.00 98.00 151 GLY A N 1
ATOM 1215 C CA . GLY A 1 151 ? 3.921 -7.962 2.237 1.00 98.00 151 GLY A CA 1
ATOM 1216 C C . GLY A 1 151 ? 3.536 -7.444 3.625 1.00 98.00 151 GLY A C 1
ATOM 1217 O O . GLY A 1 151 ? 2.437 -7.750 4.103 1.00 98.00 151 GLY A O 1
ATOM 1218 N N . ASP A 1 152 ? 4.374 -6.618 4.257 1.00 98.12 152 ASP A N 1
ATOM 1219 C CA . ASP A 1 152 ? 3.997 -5.903 5.471 1.00 98.12 152 ASP A CA 1
ATOM 1220 C C . ASP A 1 152 ? 2.954 -4.828 5.171 1.00 98.12 152 ASP A C 1
ATOM 1222 O O . ASP A 1 152 ? 2.971 -4.146 4.140 1.00 98.12 152 ASP A O 1
ATOM 1226 N N . VAL A 1 153 ? 2.068 -4.631 6.145 1.00 97.69 153 VAL A N 1
ATOM 1227 C CA . VAL A 1 153 ? 1.024 -3.616 6.092 1.00 97.69 153 VAL A CA 1
ATOM 1228 C C . VAL A 1 153 ? 1.077 -2.734 7.332 1.00 97.69 153 VAL A C 1
ATOM 1230 O O . VAL A 1 153 ? 1.041 -3.223 8.463 1.00 97.69 153 VAL A O 1
ATOM 1233 N N . VAL A 1 154 ? 1.076 -1.416 7.134 1.00 96.12 154 VAL A N 1
ATOM 1234 C CA . VAL A 1 154 ? 0.872 -0.429 8.199 1.00 96.12 154 VAL A CA 1
ATOM 1235 C C . VAL A 1 154 ? -0.489 0.239 8.044 1.00 96.12 154 VAL A C 1
ATOM 1237 O O . VAL A 1 154 ? -0.897 0.628 6.954 1.00 96.12 154 VAL A O 1
ATOM 1240 N N . LEU A 1 155 ? -1.204 0.388 9.157 1.00 95.31 155 LEU A N 1
ATOM 1241 C CA . LEU A 1 155 ? -2.485 1.077 9.217 1.00 95.31 155 LEU A CA 1
ATOM 1242 C C . LEU A 1 155 ? -2.416 2.250 10.179 1.00 95.31 155 LEU A C 1
ATOM 1244 O O . LEU A 1 155 ? -1.860 2.144 11.273 1.00 95.31 155 LEU A O 1
ATOM 1248 N N . PHE A 1 156 ? -3.062 3.349 9.832 1.00 92.31 156 PHE A N 1
ATOM 1249 C CA . PHE A 1 156 ? -3.177 4.508 10.706 1.00 92.31 156 PHE A CA 1
ATOM 1250 C C . PHE A 1 156 ? -4.512 5.208 10.480 1.00 92.31 156 PHE A C 1
ATOM 1252 O O . PHE A 1 156 ? -5.150 5.067 9.442 1.00 92.31 156 PHE A O 1
ATOM 1259 N N . ARG A 1 157 ? -4.981 5.942 11.489 1.00 88.06 157 ARG A N 1
ATOM 1260 C CA . ARG A 1 157 ? -6.192 6.756 11.340 1.00 88.06 157 ARG A CA 1
ATOM 1261 C C . ARG A 1 157 ? -5.876 8.004 10.520 1.00 88.06 157 ARG A C 1
ATOM 1263 O O . ARG A 1 157 ? -4.800 8.575 10.691 1.00 88.06 157 ARG A O 1
ATOM 1270 N N . GLY A 1 158 ? -6.846 8.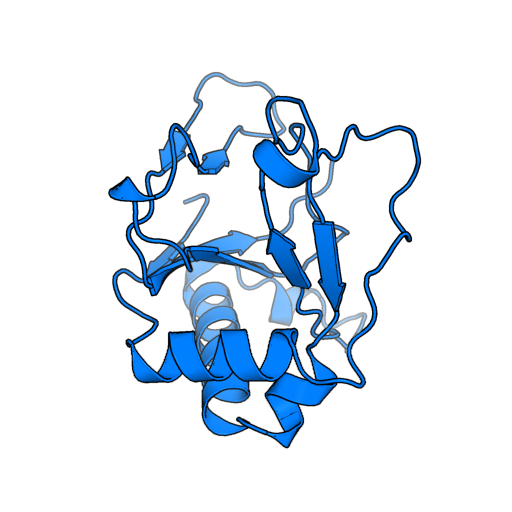493 9.755 1.00 79.81 158 GLY A N 1
ATOM 1271 C CA . GLY A 1 158 ? -6.740 9.842 9.212 1.00 79.81 158 GLY A CA 1
ATOM 1272 C C . GLY A 1 158 ? -6.785 10.886 10.330 1.00 79.81 158 GLY A C 1
ATOM 1273 O O . GLY A 1 158 ? -7.527 10.763 11.320 1.00 79.81 158 GLY A O 1
ATOM 1274 N N . GLU A 1 159 ? -5.962 11.917 10.177 1.00 72.38 159 GLU A N 1
ATOM 1275 C CA . GLU A 1 159 ? -5.936 13.097 11.037 1.00 72.38 159 GLU A CA 1
ATOM 1276 C C . GLU A 1 159 ? -6.595 14.280 10.316 1.00 72.38 159 GLU A C 1
ATOM 1278 O O . GLU A 1 159 ? -6.848 14.247 9.112 1.00 72.38 159 GLU A O 1
ATOM 1283 N N . LYS A 1 160 ? -6.919 15.337 11.061 1.00 61.41 160 LYS A N 1
ATOM 1284 C CA . LYS A 1 160 ? -7.172 16.645 10.450 1.00 61.41 160 LYS A CA 1
ATOM 1285 C C . LYS A 1 160 ? -5.880 17.445 10.566 1.00 61.41 160 LYS A C 1
ATOM 1287 O O . LYS A 1 160 ? -5.307 17.462 11.657 1.00 61.41 160 LYS A O 1
ATOM 1292 N N . LEU A 1 161 ? -5.447 18.047 9.458 1.00 48.94 161 LEU A N 1
ATOM 1293 C CA . LEU A 1 161 ? -4.522 19.179 9.496 1.00 48.94 161 LEU A CA 1
ATOM 1294 C C . LEU A 1 161 ? -5.208 20.365 10.179 1.00 48.94 161 LEU A C 1
ATOM 1296 O O . LEU A 1 161 ? -6.428 20.545 9.934 1.00 48.94 161 LEU A O 1
#